Protein AF-A0A0A9DX73-F1 (afdb_monomer_lite)

Foldseek 3Di:
DVVVVVVVVVLVVVLVVLCVVCCVPPRDVVSVVVSCVVVVVVVVCVVVDQDALLVCVVVVNQVSSVVVVVVVCVVVVHDDPDDRDDRDD

Secondary structure (DSSP, 8-state):
-HHHHHHHHHHHHHHHHHHHHHHHHH-HHHHHHHHHHHHHHHHHHTTTSPPPHHHHHHTT-HHHHHHHHHHHHHHHT-PPPSS------

Organism: Arundo donax (NCBI:txid35708)

Sequence (89 aa):
MIMFYAFWTIGAIMEASLAWAVMPSFGWRWLLALSSLPSFSLLLFYPVTLESPRYLCMKGRTANSVHVLETMARVNRVALPSGRLVSGH

InterPro domains:
  IPR005828 Major facilitator, sugar transporter-like [PF00083] (3-73)
  IPR020846 Major facilitator superfamily domain [PS50850] (1-89)
  IPR036259 MFS transporter superfamily [G3DSA:1.20.1250.20] (1-85)
  IPR036259 MFS transporter superfamily [SSF103473] (2-79)

Structure (mmCIF, N/CA/C/O backbone):
data_AF-A0A0A9DX73-F1
#
_entry.id   AF-A0A0A9DX73-F1
#
loop_
_atom_site.group_PDB
_atom_site.id
_atom_site.type_symbol
_atom_site.label_atom_id
_atom_site.label_alt_id
_atom_site.label_comp_id
_atom_site.label_asym_id
_atom_site.label_entity_id
_atom_site.label_seq_id
_atom_site.pdbx_PDB_ins_code
_atom_site.Cartn_x
_atom_site.Cartn_y
_atom_site.Cartn_z
_atom_site.occupancy
_atom_site.B_iso_or_equiv
_atom_site.auth_seq_id
_atom_site.auth_comp_id
_atom_site.auth_asym_id
_atom_site.auth_atom_id
_atom_site.pdbx_PDB_model_num
ATOM 1 N N . MET A 1 1 ? 14.005 0.227 5.773 1.00 73.56 1 MET A N 1
ATOM 2 C CA . MET A 1 1 ? 13.650 -0.214 7.144 1.00 73.56 1 MET A CA 1
ATOM 3 C C . MET A 1 1 ? 12.853 0.837 7.911 1.00 73.56 1 MET A C 1
ATOM 5 O O . MET A 1 1 ? 11.810 0.483 8.432 1.00 73.56 1 MET A O 1
ATOM 9 N N . ILE A 1 2 ? 13.258 2.114 7.930 1.00 89.12 2 ILE A N 1
ATOM 10 C CA . ILE A 1 2 ? 12.530 3.188 8.647 1.00 89.12 2 ILE A CA 1
ATOM 11 C C . ILE A 1 2 ? 11.055 3.289 8.236 1.00 89.12 2 ILE A C 1
ATOM 13 O O . ILE A 1 2 ? 10.182 3.330 9.092 1.00 89.12 2 ILE A O 1
ATOM 17 N N . MET A 1 3 ? 10.768 3.254 6.932 1.00 87.62 3 MET A N 1
ATOM 18 C CA . MET A 1 3 ? 9.395 3.349 6.430 1.00 87.62 3 MET A CA 1
ATOM 19 C C . MET A 1 3 ? 8.504 2.200 6.930 1.00 87.62 3 MET A C 1
ATOM 21 O O . MET A 1 3 ? 7.360 2.425 7.302 1.00 87.62 3 MET A O 1
ATOM 25 N N . PHE A 1 4 ? 9.054 0.984 7.007 1.00 88.38 4 PHE A N 1
ATOM 26 C CA . PHE A 1 4 ? 8.346 -0.180 7.538 1.00 88.38 4 PHE A CA 1
ATOM 27 C C . PHE A 1 4 ? 7.995 0.007 9.019 1.00 88.38 4 PHE A C 1
ATOM 29 O O . PHE A 1 4 ? 6.845 -0.183 9.404 1.00 88.38 4 PHE A O 1
ATOM 36 N N . TYR A 1 5 ? 8.955 0.459 9.832 1.00 92.50 5 TYR A N 1
ATOM 37 C CA . TYR A 1 5 ? 8.702 0.7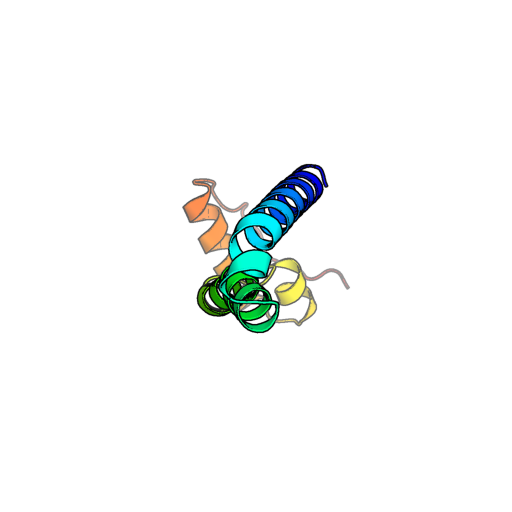67 11.241 1.00 92.50 5 TYR A CA 1
ATOM 38 C C . TYR A 1 5 ? 7.700 1.911 11.420 1.00 92.50 5 TYR A C 1
ATOM 40 O O . TYR A 1 5 ? 6.861 1.845 12.311 1.00 92.50 5 TYR A O 1
ATOM 48 N N . ALA A 1 6 ? 7.737 2.934 10.563 1.00 93.94 6 ALA A N 1
ATOM 49 C CA . ALA A 1 6 ? 6.763 4.020 10.603 1.00 93.94 6 ALA A CA 1
ATOM 50 C C . ALA A 1 6 ? 5.337 3.508 10.344 1.00 93.94 6 ALA A C 1
ATOM 52 O O . ALA A 1 6 ? 4.439 3.792 11.134 1.00 93.94 6 ALA A O 1
ATOM 53 N N . PHE A 1 7 ? 5.135 2.703 9.294 1.00 92.12 7 PHE A N 1
ATOM 54 C CA . PHE A 1 7 ? 3.830 2.097 9.007 1.00 92.12 7 PHE A CA 1
ATOM 55 C C . PHE A 1 7 ? 3.352 1.180 10.131 1.00 92.12 7 PHE A C 1
ATOM 57 O O . PHE A 1 7 ? 2.176 1.220 10.482 1.00 92.12 7 PHE A O 1
ATOM 64 N N . TRP A 1 8 ? 4.258 0.404 10.730 1.00 93.31 8 TRP A N 1
ATOM 65 C CA . TRP A 1 8 ? 3.943 -0.428 11.888 1.00 93.31 8 TRP A CA 1
ATOM 66 C C . TRP A 1 8 ? 3.433 0.403 13.070 1.00 93.31 8 TRP A C 1
ATOM 68 O O . TRP A 1 8 ? 2.365 0.125 13.610 1.00 93.31 8 TRP A O 1
ATOM 78 N N . THR A 1 9 ? 4.165 1.455 13.445 1.00 95.38 9 THR A N 1
ATOM 79 C CA . THR A 1 9 ? 3.793 2.327 14.567 1.00 95.38 9 THR A CA 1
ATOM 80 C C . THR A 1 9 ? 2.461 3.027 14.318 1.00 95.38 9 THR A C 1
ATOM 82 O O . THR A 1 9 ? 1.607 3.050 15.201 1.00 95.38 9 THR A O 1
ATOM 85 N N . ILE A 1 10 ? 2.250 3.558 13.110 1.00 95.31 10 ILE A N 1
ATOM 86 C CA . ILE A 1 10 ? 0.987 4.205 12.731 1.00 95.31 10 ILE A CA 1
ATOM 87 C C . ILE A 1 10 ? -0.169 3.202 12.801 1.00 95.31 10 ILE A C 1
ATOM 89 O O 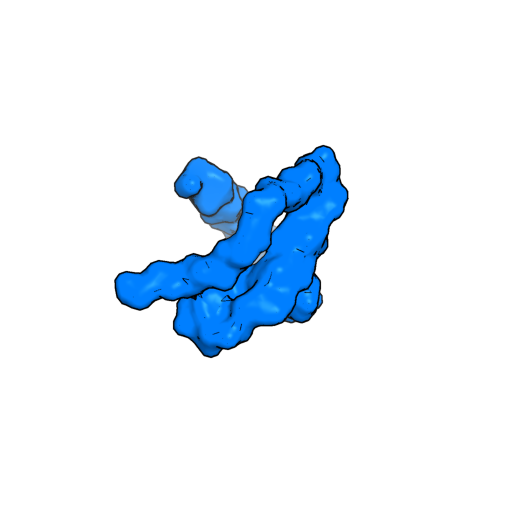. ILE A 1 10 ? -1.207 3.511 13.380 1.00 95.31 10 ILE A O 1
ATOM 93 N N . GLY A 1 11 ? 0.020 1.993 12.264 1.00 93.88 11 GLY A N 1
ATOM 94 C CA . GLY A 1 11 ? -0.985 0.933 12.306 1.00 93.88 11 GLY A CA 1
ATOM 95 C C . GLY A 1 11 ? -1.355 0.531 13.733 1.00 93.88 11 GLY A C 1
ATOM 96 O O . GLY A 1 11 ? -2.535 0.431 14.050 1.00 93.88 11 GLY A O 1
ATOM 97 N N . ALA A 1 12 ? -0.368 0.382 14.620 1.00 94.19 12 ALA A N 1
ATOM 98 C CA . ALA A 1 12 ? -0.606 0.047 16.023 1.00 94.19 12 ALA A CA 1
ATOM 99 C C . ALA A 1 12 ? -1.395 1.140 16.765 1.00 94.19 12 ALA A C 1
ATOM 101 O O . ALA A 1 12 ? -2.331 0.832 17.502 1.00 94.19 12 ALA A O 1
ATOM 102 N N . ILE A 1 13 ? -1.056 2.417 16.548 1.00 96.00 13 ILE A N 1
ATOM 103 C CA . ILE A 1 13 ? -1.790 3.547 17.140 1.00 96.00 13 ILE A CA 1
ATOM 104 C C . ILE A 1 13 ? -3.225 3.598 16.605 1.00 96.00 13 ILE A C 1
ATOM 106 O O . ILE A 1 13 ? -4.164 3.816 17.375 1.00 96.00 13 ILE A O 1
ATOM 110 N N . MET A 1 14 ? -3.404 3.371 15.302 1.00 93.94 14 MET A N 1
ATOM 111 C CA . MET A 1 14 ? -4.722 3.326 14.673 1.00 93.94 14 MET A CA 1
ATOM 112 C C . MET A 1 14 ? -5.580 2.201 15.264 1.00 93.94 14 MET A C 1
ATOM 114 O O . MET A 1 14 ? -6.712 2.460 15.663 1.00 93.94 14 MET A O 1
ATOM 118 N N . GLU A 1 15 ? -5.033 0.990 15.396 1.00 94.06 15 GLU A N 1
ATOM 119 C CA . GLU A 1 15 ? -5.752 -0.168 15.943 1.00 94.06 15 GLU A CA 1
ATOM 120 C C . GLU A 1 15 ? -6.125 0.029 17.416 1.00 94.06 15 GLU A C 1
ATOM 122 O O . GLU A 1 15 ? -7.254 -0.252 17.814 1.00 94.06 15 GLU A O 1
ATOM 127 N N . ALA A 1 16 ? -5.217 0.581 18.227 1.00 94.69 16 ALA A N 1
ATOM 128 C CA . ALA A 1 16 ? -5.500 0.891 19.628 1.00 94.69 16 ALA A CA 1
ATOM 129 C C . ALA A 1 16 ? -6.616 1.943 19.769 1.00 94.69 16 ALA A C 1
ATOM 131 O O . ALA A 1 16 ? -7.525 1.786 20.586 1.00 94.69 16 ALA A O 1
ATOM 132 N N . SER A 1 17 ? -6.585 2.985 18.933 1.00 93.19 17 SER A N 1
ATOM 133 C CA . SER A 1 17 ? -7.620 4.028 18.904 1.00 93.19 17 SER A CA 1
ATOM 134 C C . SER A 1 17 ? -8.978 3.458 18.483 1.00 93.19 17 SER A C 1
ATOM 136 O O . SER A 1 17 ? -10.009 3.769 19.082 1.00 93.19 17 SER A O 1
ATOM 138 N N . LEU A 1 18 ? -8.976 2.581 17.478 1.00 92.25 18 LEU A N 1
ATOM 139 C CA . LEU A 1 18 ? -10.166 1.902 16.980 1.00 92.25 18 LEU A CA 1
ATOM 140 C C . LEU A 1 18 ? -10.754 0.958 18.035 1.00 92.25 18 LEU A C 1
ATOM 142 O O . LEU A 1 18 ? -11.965 0.950 18.245 1.00 92.25 18 LEU A O 1
ATOM 146 N N . ALA A 1 19 ? -9.906 0.218 18.752 1.00 92.44 19 ALA A N 1
ATOM 147 C CA . ALA A 1 19 ? -10.326 -0.646 19.848 1.00 92.44 19 ALA A CA 1
ATOM 148 C C . ALA A 1 19 ? -11.031 0.155 20.946 1.00 92.44 19 ALA A C 1
ATOM 150 O O . ALA A 1 19 ? -12.127 -0.226 21.353 1.00 92.44 19 ALA A O 1
ATOM 151 N N . TRP A 1 20 ? -10.472 1.290 21.371 1.00 92.81 20 TRP A N 1
ATOM 152 C CA . TRP A 1 20 ? -11.115 2.157 22.364 1.00 92.81 20 TRP A CA 1
ATOM 153 C C . TRP A 1 20 ? -12.473 2.701 21.921 1.00 92.81 20 TRP A C 1
ATOM 155 O O . TRP A 1 20 ? -13.387 2.763 22.739 1.00 92.81 20 TRP A O 1
ATOM 165 N N . ALA A 1 21 ? -12.635 3.057 20.648 1.00 89.88 21 ALA A N 1
ATOM 166 C CA . ALA A 1 21 ? -13.903 3.576 20.141 1.00 89.88 21 ALA A CA 1
ATOM 167 C C . ALA A 1 21 ? -14.968 2.481 19.935 1.00 89.88 21 ALA A C 1
ATOM 169 O O . ALA A 1 21 ? -16.155 2.712 20.167 1.00 89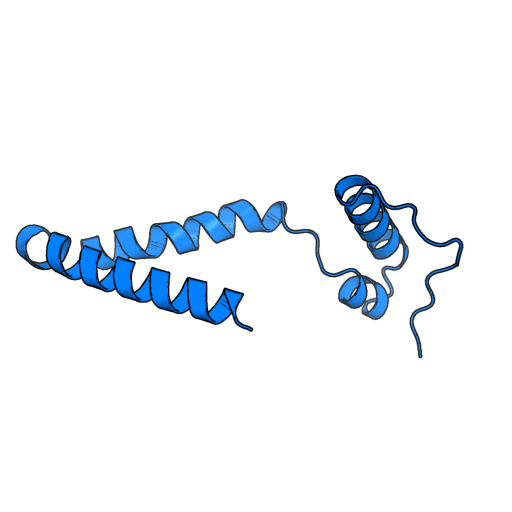.88 21 ALA A O 1
ATOM 170 N N . VAL A 1 22 ? -14.562 1.292 19.477 1.00 90.56 22 VAL A N 1
ATOM 171 C CA . VAL A 1 22 ? -15.483 0.263 18.964 1.00 90.56 22 VAL A CA 1
ATOM 172 C C . VAL A 1 22 ? -15.833 -0.793 20.011 1.00 90.56 22 VAL A C 1
ATOM 174 O O . VAL A 1 22 ? -16.985 -1.232 20.051 1.00 90.56 22 VAL A O 1
ATOM 177 N N . MET A 1 23 ? -14.897 -1.190 20.886 1.00 86.81 23 MET A N 1
ATOM 178 C CA . MET A 1 23 ? -15.175 -2.223 21.897 1.00 86.81 23 MET A CA 1
ATOM 179 C C . MET A 1 23 ? -16.364 -1.897 22.809 1.00 86.81 23 MET A C 1
ATOM 181 O O . MET A 1 23 ? -17.185 -2.794 23.004 1.00 86.81 23 MET A O 1
ATOM 185 N N . PRO A 1 24 ? -16.504 -0.665 23.343 1.00 85.94 24 PRO A N 1
ATOM 186 C CA . PRO A 1 24 ? -17.589 -0.348 24.271 1.00 85.94 24 PRO A CA 1
ATOM 187 C C . PRO A 1 24 ? -18.989 -0.446 23.652 1.00 85.94 24 PRO A C 1
ATOM 189 O O . PRO A 1 24 ? -19.935 -0.806 24.344 1.00 85.94 24 PRO A O 1
ATOM 192 N N . SER A 1 25 ? -19.122 -0.137 22.358 1.00 84.19 25 SER A N 1
ATOM 193 C CA . SER A 1 25 ? -20.429 0.052 21.707 1.00 84.19 25 SER A CA 1
ATOM 194 C C . SER A 1 25 ? -20.826 -1.099 20.781 1.00 84.19 25 SER A C 1
ATOM 196 O O . SER A 1 25 ? -22.000 -1.445 20.688 1.00 84.19 25 SER A O 1
ATOM 198 N N . PHE A 1 26 ? -19.859 -1.696 20.080 1.00 82.75 26 PHE A N 1
ATOM 199 C CA . PHE A 1 26 ? -20.100 -2.657 18.995 1.00 82.75 26 PHE A CA 1
ATOM 200 C C . PHE A 1 26 ? -19.380 -4.001 19.202 1.00 82.75 26 PHE A C 1
ATOM 202 O O . PHE A 1 26 ? -19.679 -4.982 18.517 1.00 82.75 26 PHE A O 1
ATOM 209 N N . GLY A 1 27 ? -18.452 -4.076 20.159 1.00 89.12 27 GLY A N 1
ATOM 210 C CA . GLY A 1 27 ? -17.716 -5.290 20.498 1.00 89.12 27 GLY A CA 1
ATOM 211 C C . GLY A 1 27 ? -16.643 -5.696 19.477 1.00 89.12 27 GLY A C 1
ATOM 212 O O . GLY A 1 27 ? -16.341 -5.001 18.507 1.00 89.12 27 GLY A O 1
ATOM 213 N N . TRP A 1 28 ? -16.053 -6.872 19.701 1.00 88.56 28 TRP A N 1
ATOM 214 C CA . TRP A 1 28 ? -14.847 -7.337 19.000 1.00 88.56 28 TRP A CA 1
ATOM 215 C C . TRP A 1 28 ? -15.044 -7.655 17.508 1.00 88.56 28 TRP A C 1
ATOM 217 O O . TRP A 1 28 ? -14.105 -7.551 16.722 1.00 88.56 28 TRP A O 1
ATOM 227 N N . ARG A 1 29 ? -16.260 -8.036 17.093 1.00 92.88 29 ARG A N 1
ATOM 228 C CA . ARG A 1 29 ? -16.549 -8.416 15.696 1.00 92.88 29 ARG A CA 1
ATOM 229 C C . ARG A 1 29 ? -16.404 -7.231 14.745 1.00 92.88 29 ARG A C 1
ATOM 231 O O . ARG A 1 29 ? -15.856 -7.378 13.658 1.00 92.88 29 ARG A O 1
ATOM 238 N N . TRP A 1 30 ? -16.886 -6.065 15.170 1.00 90.38 30 TRP A N 1
ATOM 239 C CA . TRP A 1 30 ? -16.790 -4.835 14.388 1.00 90.38 30 TRP A CA 1
ATOM 240 C C . TRP A 1 30 ? -15.371 -4.277 14.368 1.00 90.38 30 TRP A C 1
ATOM 242 O O . TRP A 1 30 ? -14.951 -3.764 13.336 1.00 90.38 30 TRP A O 1
ATOM 252 N N . LEU A 1 31 ? -14.613 -4.453 15.455 1.00 90.69 31 LEU A N 1
ATOM 253 C CA . LEU A 1 31 ? -13.191 -4.116 15.481 1.00 90.69 31 LEU A CA 1
ATOM 254 C C . LEU A 1 31 ? -12.425 -4.879 14.390 1.00 90.69 31 LEU A C 1
ATOM 256 O O . LEU A 1 31 ? -11.756 -4.254 13.576 1.00 90.69 31 LEU A O 1
ATOM 260 N N . LEU A 1 32 ? -12.608 -6.204 14.310 1.00 90.12 32 LEU A N 1
ATOM 261 C CA . LEU A 1 32 ? -11.989 -7.037 13.269 1.00 90.12 32 LEU A CA 1
ATOM 262 C C . LEU A 1 32 ? -12.429 -6.651 11.853 1.00 90.12 32 LEU A C 1
ATOM 264 O O . LEU A 1 32 ? -11.615 -6.620 10.933 1.00 90.12 32 LEU A O 1
ATOM 268 N N . ALA A 1 33 ? -13.720 -6.366 11.661 1.00 91.06 33 ALA A N 1
ATOM 269 C CA . ALA A 1 33 ? -14.222 -5.954 10.355 1.00 91.06 33 ALA A CA 1
ATOM 270 C C . ALA A 1 33 ? -13.552 -4.649 9.895 1.00 91.06 33 ALA A C 1
ATOM 272 O O . ALA A 1 33 ? -13.077 -4.564 8.763 1.00 91.06 33 ALA A O 1
ATOM 273 N N . LEU A 1 34 ? -13.449 -3.661 10.786 1.00 89.56 34 LEU A N 1
ATOM 274 C CA . LEU A 1 34 ? -12.848 -2.363 10.486 1.00 89.56 34 LEU A CA 1
ATOM 275 C C . LEU A 1 34 ? -11.325 -2.452 10.306 1.00 89.56 34 LEU A C 1
ATOM 277 O O . LEU A 1 34 ? -10.797 -1.842 9.377 1.00 89.56 34 LEU A O 1
ATOM 281 N N . SER A 1 35 ? -10.621 -3.254 11.108 1.00 90.62 35 SER A N 1
ATOM 282 C CA . SER A 1 35 ? -9.170 -3.442 10.962 1.00 90.62 35 SER A CA 1
ATOM 283 C C . SER A 1 35 ? -8.785 -4.243 9.713 1.00 90.62 35 SER A C 1
ATOM 285 O O . SER A 1 35 ? -7.689 -4.084 9.170 1.00 90.62 35 SER A O 1
ATOM 287 N N . SER A 1 36 ? -9.712 -5.036 9.165 1.00 91.19 36 SER A N 1
ATOM 288 C CA . SER A 1 36 ? -9.514 -5.727 7.887 1.00 91.19 36 SER A CA 1
ATOM 289 C C . SER A 1 36 ? -9.585 -4.809 6.655 1.00 91.19 36 SER A C 1
ATOM 291 O O . SER A 1 36 ? -9.043 -5.165 5.609 1.00 91.19 36 SER A O 1
ATOM 293 N N . LEU A 1 37 ? -10.176 -3.610 6.757 1.00 90.12 37 LEU A N 1
ATOM 294 C CA . LEU A 1 37 ? -10.330 -2.663 5.637 1.00 90.12 37 LEU A CA 1
ATOM 295 C C . LEU A 1 37 ? -9.009 -2.251 4.960 1.00 90.12 37 LEU A C 1
ATOM 297 O O . LEU A 1 37 ? -8.930 -2.332 3.727 1.00 90.12 37 LEU A O 1
ATOM 301 N N . PRO A 1 38 ? -7.956 -1.829 5.692 1.00 87.69 38 PRO A N 1
ATOM 302 C CA . PRO A 1 38 ? -6.665 -1.538 5.072 1.00 87.69 38 PRO A CA 1
ATOM 303 C C . PRO A 1 38 ? -6.054 -2.779 4.405 1.00 87.69 38 PRO A C 1
ATOM 305 O O . PRO A 1 38 ? -5.490 -2.667 3.319 1.00 87.69 38 PRO A O 1
ATOM 308 N N . SER A 1 39 ? -6.241 -3.973 4.977 1.00 88.56 39 SER A N 1
ATOM 309 C CA . SER A 1 39 ? -5.771 -5.229 4.371 1.00 88.56 39 SER A CA 1
ATOM 310 C C . SER A 1 39 ? -6.520 -5.563 3.078 1.00 88.56 39 SER A C 1
ATOM 312 O O . SER A 1 39 ? -5.913 -5.976 2.093 1.00 88.56 39 SER A O 1
ATOM 314 N N . PHE A 1 40 ? -7.832 -5.333 3.043 1.00 89.50 40 PHE A N 1
ATOM 315 C CA . PHE A 1 40 ? -8.638 -5.525 1.840 1.00 89.50 40 PHE A CA 1
ATOM 316 C C . PHE A 1 40 ? -8.268 -4.522 0.743 1.00 89.50 40 PHE A C 1
ATOM 318 O O . PHE A 1 40 ? -8.157 -4.887 -0.426 1.00 89.50 40 PHE A O 1
ATOM 325 N N . SER A 1 41 ? -7.986 -3.275 1.124 1.00 86.75 41 SER A N 1
ATOM 326 C CA . SER A 1 41 ? -7.481 -2.255 0.199 1.00 86.75 41 SER A CA 1
ATOM 327 C C . SER A 1 41 ? -6.190 -2.710 -0.487 1.00 86.75 41 SER A C 1
ATOM 329 O O . SER A 1 41 ? -6.053 -2.538 -1.694 1.00 86.75 41 SER A O 1
ATOM 331 N N . LEU A 1 42 ? -5.273 -3.370 0.232 1.00 86.56 42 LEU A N 1
ATOM 332 C CA . LEU A 1 42 ? -4.049 -3.921 -0.367 1.00 86.56 42 LEU A CA 1
ATOM 333 C C . LEU A 1 42 ? -4.335 -4.965 -1.455 1.00 86.56 42 LEU A C 1
ATOM 335 O O . LEU A 1 42 ? -3.641 -4.982 -2.470 1.00 86.56 42 LEU A O 1
ATOM 339 N N . LEU A 1 43 ? -5.367 -5.799 -1.287 1.00 86.44 43 LEU A N 1
ATOM 340 C CA . LEU A 1 43 ? -5.763 -6.774 -2.310 1.00 86.44 43 LEU A CA 1
ATOM 341 C C . LEU A 1 43 ? -6.245 -6.088 -3.592 1.00 86.44 43 LEU A C 1
ATOM 343 O O . LEU A 1 43 ? -5.929 -6.549 -4.686 1.00 86.44 43 LEU A O 1
ATOM 347 N N . LEU A 1 44 ? -6.949 -4.959 -3.471 1.00 84.88 44 LEU A N 1
ATOM 348 C CA . LEU A 1 44 ? -7.385 -4.166 -4.625 1.00 84.88 44 LEU A CA 1
ATOM 349 C C . LEU A 1 44 ? -6.207 -3.544 -5.388 1.00 84.88 44 LEU A C 1
ATOM 351 O O . LEU A 1 44 ? -6.280 -3.392 -6.606 1.00 84.88 44 LEU A O 1
ATOM 355 N N . PHE A 1 45 ? -5.112 -3.216 -4.698 1.00 82.31 45 PHE A N 1
ATOM 356 C CA . PHE A 1 45 ? -3.903 -2.665 -5.322 1.00 82.31 45 PHE A CA 1
ATOM 357 C C . PHE A 1 45 ? -2.938 -3.728 -5.862 1.00 82.31 45 PHE A C 1
ATOM 359 O O . PHE A 1 45 ? -2.042 -3.390 -6.636 1.00 82.31 45 PHE A O 1
ATOM 366 N N . TYR A 1 46 ? -3.140 -5.004 -5.529 1.00 80.25 46 TYR A N 1
ATOM 367 C CA . TYR A 1 46 ? -2.319 -6.114 -6.015 1.00 80.25 46 TYR A CA 1
ATOM 368 C C . TYR A 1 46 ? -2.137 -6.162 -7.550 1.00 80.25 46 TYR A C 1
ATOM 370 O O . TYR A 1 46 ? -0.999 -6.307 -8.000 1.00 80.25 46 TYR A O 1
ATOM 378 N N . PRO A 1 47 ? -3.179 -5.986 -8.392 1.00 74.88 47 PRO A N 1
ATOM 379 C CA . PRO A 1 47 ? -2.997 -5.961 -9.847 1.00 74.88 47 PRO A CA 1
ATOM 380 C C . PRO A 1 47 ? -2.222 -4.737 -10.367 1.00 74.88 47 PRO A C 1
ATOM 382 O O . PRO A 1 47 ? -1.721 -4.771 -11.487 1.00 74.88 47 PRO A O 1
ATOM 385 N N . VAL A 1 48 ? -2.117 -3.657 -9.584 1.00 75.75 48 VAL A N 1
ATOM 386 C CA . VAL A 1 48 ? -1.394 -2.430 -9.971 1.00 75.75 48 VAL A CA 1
ATOM 387 C C . VAL A 1 48 ? 0.101 -2.551 -9.668 1.00 75.75 48 VAL A C 1
ATOM 389 O O . VAL A 1 48 ? 0.932 -1.947 -10.349 1.00 75.75 48 VAL A O 1
ATOM 392 N N . THR A 1 49 ? 0.470 -3.338 -8.657 1.00 73.62 49 THR A N 1
ATOM 393 C CA . THR A 1 49 ? 1.872 -3.563 -8.302 1.00 73.62 49 THR A CA 1
ATOM 394 C C . THR A 1 49 ? 2.587 -4.397 -9.362 1.00 73.62 49 THR A C 1
ATOM 396 O O . THR A 1 49 ? 2.397 -5.606 -9.463 1.00 73.62 49 THR A O 1
ATOM 399 N N . LEU A 1 50 ? 3.455 -3.737 -10.136 1.00 71.06 50 LEU A N 1
ATOM 400 C CA . LEU A 1 50 ? 4.394 -4.410 -11.030 1.00 71.06 50 LEU A CA 1
ATOM 401 C C . LEU A 1 50 ? 5.335 -5.297 -10.215 1.00 71.06 50 LEU A C 1
ATOM 403 O O . LEU A 1 50 ? 5.889 -4.886 -9.194 1.00 71.06 50 LEU A O 1
ATOM 407 N N . GLU A 1 51 ? 5.540 -6.515 -10.695 1.00 76.44 51 GLU A N 1
ATOM 408 C CA . GLU A 1 51 ? 6.435 -7.459 -10.047 1.00 76.44 51 GLU A CA 1
ATOM 409 C C . GLU A 1 51 ? 7.901 -7.013 -10.158 1.00 76.44 51 GLU A C 1
ATOM 411 O O . GLU A 1 51 ? 8.284 -6.281 -11.075 1.00 76.44 51 GLU A O 1
ATOM 416 N N . SER A 1 52 ? 8.749 -7.435 -9.214 1.00 77.06 52 SER A N 1
ATOM 417 C CA . SER A 1 52 ? 10.131 -6.946 -9.188 1.00 77.06 52 SER A CA 1
ATOM 418 C C . SER A 1 52 ? 10.903 -7.365 -10.461 1.00 77.06 52 SER A C 1
ATOM 420 O O . SER A 1 52 ? 10.910 -8.552 -10.813 1.00 77.06 52 SER A O 1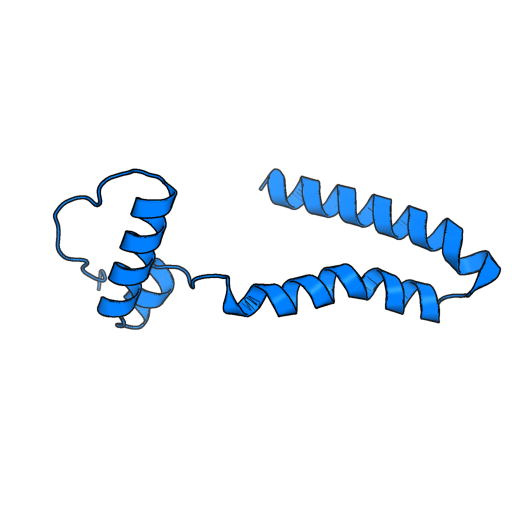
ATOM 422 N N . PRO A 1 53 ? 11.623 -6.441 -11.134 1.00 75.88 53 PRO A N 1
ATOM 423 C CA . PRO A 1 53 ? 12.387 -6.753 -12.348 1.00 75.88 53 PRO A CA 1
ATOM 424 C C . PRO A 1 53 ? 13.419 -7.864 -12.133 1.00 75.88 53 PRO A C 1
ATOM 426 O O . PRO A 1 53 ? 13.668 -8.679 -13.019 1.00 75.88 53 PRO A O 1
ATOM 429 N N . ARG A 1 54 ? 13.993 -7.920 -10.923 1.00 78.44 54 ARG A N 1
ATOM 430 C CA . ARG A 1 54 ? 14.960 -8.941 -10.513 1.00 78.44 54 ARG A CA 1
ATOM 431 C C . ARG A 1 54 ? 14.333 -10.333 -10.483 1.00 78.44 54 ARG A C 1
ATOM 433 O O . ARG A 1 54 ? 14.929 -11.266 -11.009 1.00 78.44 54 ARG A O 1
ATOM 440 N N . TYR A 1 55 ? 13.134 -10.471 -9.914 1.00 82.12 55 TYR A N 1
ATOM 441 C CA . TYR A 1 55 ? 12.410 -11.742 -9.909 1.00 82.12 55 TYR A CA 1
ATOM 442 C C . TYR A 1 55 ? 12.069 -12.201 -11.333 1.00 82.12 55 TYR A C 1
ATOM 444 O O . TYR A 1 55 ? 12.293 -13.361 -11.678 1.00 82.12 55 TYR A O 1
ATOM 452 N N . LEU A 1 56 ? 11.607 -11.281 -12.188 1.00 79.38 56 LEU A N 1
ATOM 453 C CA . LEU A 1 56 ? 11.288 -11.576 -13.589 1.00 79.38 56 LEU A CA 1
ATOM 454 C C . LEU A 1 56 ? 12.520 -12.020 -14.395 1.00 79.38 56 LEU A C 1
ATOM 456 O O . LEU A 1 56 ? 12.422 -12.981 -15.160 1.00 79.38 56 LEU A O 1
ATOM 460 N N . CYS A 1 57 ? 13.680 -11.388 -14.182 1.00 78.12 57 CYS A N 1
ATOM 461 C CA . CYS A 1 57 ? 14.948 -11.824 -14.777 1.00 78.12 57 CYS A CA 1
ATOM 462 C C . CYS A 1 57 ? 15.346 -13.235 -14.324 1.00 78.12 57 CYS A C 1
ATOM 464 O O . CYS A 1 57 ? 15.641 -14.071 -15.174 1.00 78.12 57 CYS A O 1
ATOM 466 N N . MET A 1 58 ? 15.283 -13.527 -13.018 1.00 79.25 58 MET A N 1
ATOM 467 C CA . MET A 1 58 ? 15.623 -14.853 -12.473 1.00 79.25 58 MET A CA 1
ATOM 468 C C . MET A 1 58 ? 14.711 -15.965 -13.006 1.00 79.25 58 MET A C 1
ATOM 470 O O . MET A 1 58 ? 15.146 -17.098 -13.177 1.00 79.25 58 MET A O 1
ATOM 474 N N . LYS A 1 59 ? 13.447 -15.651 -13.310 1.00 79.56 59 LYS A N 1
ATOM 475 C CA . LYS A 1 59 ? 12.496 -16.594 -13.920 1.00 79.56 59 LYS A CA 1
ATOM 476 C C . LYS A 1 59 ? 12.693 -16.799 -15.430 1.00 79.56 59 LYS A C 1
ATOM 478 O O . LYS A 1 59 ? 11.870 -17.467 -16.053 1.00 79.56 59 LYS A O 1
ATOM 483 N N . GLY A 1 60 ? 13.713 -16.186 -16.036 1.00 75.81 60 GLY A N 1
ATOM 484 C CA . GLY A 1 60 ? 13.963 -16.231 -17.480 1.00 75.81 60 GLY A CA 1
ATOM 485 C C . GLY A 1 60 ? 13.000 -15.379 -18.316 1.00 75.81 60 GLY A C 1
ATOM 486 O O . GLY A 1 60 ? 13.042 -15.422 -19.543 1.00 75.81 60 GLY A O 1
ATOM 487 N N . ARG A 1 61 ? 12.135 -14.572 -17.685 1.00 78.06 61 ARG A N 1
ATOM 488 C CA . ARG A 1 61 ? 11.154 -13.704 -18.360 1.00 78.06 61 ARG A CA 1
ATOM 489 C C . ARG A 1 61 ? 11.743 -12.316 -18.620 1.00 78.06 61 ARG A C 1
ATOM 491 O O . ARG A 1 61 ? 11.230 -11.307 -18.135 1.00 78.06 61 ARG A O 1
ATOM 498 N N . THR A 1 62 ? 12.821 -12.268 -19.398 1.00 77.12 62 THR A N 1
ATOM 499 C CA . THR A 1 62 ? 13.592 -11.041 -19.670 1.00 77.12 62 THR A CA 1
ATOM 500 C C . THR A 1 62 ? 12.798 -9.971 -20.425 1.00 77.12 62 THR A C 1
ATOM 502 O O . THR A 1 62 ? 12.953 -8.791 -20.142 1.00 77.12 62 THR A O 1
ATOM 505 N N . ALA A 1 63 ? 11.885 -10.346 -21.326 1.00 77.81 63 ALA A N 1
ATOM 506 C CA . ALA A 1 63 ? 11.024 -9.375 -22.013 1.00 77.81 63 ALA A CA 1
ATOM 507 C C . ALA A 1 63 ? 10.105 -8.609 -21.037 1.00 77.81 63 ALA A C 1
ATOM 509 O O . ALA A 1 63 ? 9.962 -7.391 -21.132 1.00 77.81 63 ALA A O 1
ATOM 510 N N . ASN A 1 64 ? 9.544 -9.306 -20.041 1.00 77.75 64 ASN A N 1
ATOM 511 C CA . ASN A 1 64 ? 8.693 -8.683 -19.025 1.00 77.75 64 ASN A CA 1
ATOM 512 C C . ASN A 1 64 ? 9.503 -7.804 -18.065 1.00 77.75 64 ASN A C 1
ATOM 514 O O . ASN A 1 64 ? 9.010 -6.766 -17.633 1.00 77.75 64 ASN A O 1
ATOM 518 N N . SER A 1 65 ? 10.744 -8.185 -17.737 1.00 80.31 65 SER A N 1
ATOM 519 C CA . SER A 1 65 ? 11.596 -7.354 -16.881 1.00 80.31 65 SER A CA 1
ATOM 520 C C . SER A 1 65 ? 12.000 -6.045 -17.564 1.00 80.31 65 SER A C 1
ATOM 522 O O . SER A 1 65 ? 11.982 -5.012 -16.896 1.00 80.31 65 SER A O 1
ATOM 524 N N . VAL A 1 66 ? 12.271 -6.056 -18.879 1.00 82.06 66 VAL A N 1
ATOM 525 C CA . VAL A 1 66 ? 12.499 -4.831 -19.673 1.00 82.06 66 VAL A CA 1
ATOM 526 C C . VAL A 1 66 ? 11.269 -3.925 -19.633 1.00 82.06 66 VAL A C 1
ATOM 528 O O . VAL A 1 66 ? 11.402 -2.751 -19.307 1.00 82.06 66 VAL A O 1
ATOM 531 N N . HIS A 1 67 ? 10.069 -4.462 -19.873 1.00 83.06 67 HIS A N 1
ATOM 532 C CA . HIS A 1 67 ? 8.835 -3.667 -19.852 1.00 83.06 67 HIS A CA 1
ATOM 533 C C . HIS A 1 67 ? 8.582 -3.000 -18.485 1.00 83.06 67 HIS A C 1
ATOM 535 O O . HIS A 1 67 ? 8.191 -1.831 -18.403 1.00 83.06 67 HIS A O 1
ATOM 541 N N . VAL A 1 68 ? 8.837 -3.719 -17.384 1.00 84.12 68 VAL A N 1
ATOM 542 C CA . VAL A 1 68 ? 8.744 -3.148 -16.029 1.00 84.12 68 VAL A CA 1
ATOM 543 C C . VAL A 1 68 ? 9.795 -2.052 -15.824 1.00 84.12 68 VAL A C 1
ATOM 545 O O . VAL A 1 68 ? 9.467 -0.987 -15.304 1.00 84.12 68 VAL A O 1
ATOM 548 N N . LEU A 1 69 ? 11.035 -2.275 -16.265 1.00 82.75 69 LEU A N 1
ATOM 549 C CA . LEU A 1 69 ? 12.123 -1.295 -16.197 1.00 82.75 69 LEU A CA 1
ATOM 550 C C . LEU A 1 69 ? 11.820 -0.023 -17.002 1.00 82.75 69 LEU A C 1
ATOM 552 O O . LEU A 1 69 ? 12.058 1.073 -16.503 1.00 82.75 69 LEU A O 1
ATOM 556 N N . GLU A 1 70 ? 11.241 -0.144 -18.197 1.00 83.50 70 GLU A N 1
ATOM 557 C CA . GLU A 1 70 ? 10.801 0.992 -19.024 1.00 83.50 70 GLU A CA 1
ATOM 558 C C . GLU A 1 70 ? 9.684 1.782 -18.357 1.00 83.50 70 GLU A C 1
ATOM 560 O O . GLU A 1 70 ? 9.713 3.015 -18.330 1.00 83.50 70 GLU A O 1
ATOM 565 N N . THR A 1 71 ? 8.723 1.077 -17.762 1.00 83.69 71 THR A N 1
ATOM 566 C CA . THR A 1 71 ? 7.634 1.713 -17.018 1.00 83.69 71 THR A CA 1
ATOM 567 C C . THR A 1 71 ? 8.184 2.493 -15.822 1.00 83.69 71 THR A C 1
ATOM 569 O O . THR A 1 71 ? 7.838 3.659 -15.634 1.00 83.69 71 THR A O 1
ATOM 572 N N . MET A 1 72 ? 9.106 1.899 -15.057 1.00 83.31 72 MET A N 1
ATOM 573 C CA . MET A 1 72 ? 9.777 2.565 -13.934 1.00 83.31 72 MET A CA 1
ATOM 574 C C . MET A 1 72 ? 10.616 3.765 -14.389 1.00 83.31 72 MET A C 1
ATOM 576 O O . MET A 1 72 ? 10.579 4.814 -13.752 1.00 83.31 72 MET A O 1
ATOM 580 N N . ALA A 1 73 ? 11.347 3.643 -15.496 1.00 84.88 73 ALA A N 1
ATOM 581 C CA . ALA A 1 73 ? 12.165 4.710 -16.066 1.00 84.88 73 ALA A CA 1
ATOM 582 C C . ALA A 1 73 ? 11.314 5.912 -16.507 1.00 84.88 73 ALA A C 1
ATOM 584 O O . ALA A 1 73 ? 11.639 7.056 -16.184 1.00 84.88 73 ALA A O 1
ATOM 585 N N . ARG A 1 74 ? 10.161 5.654 -17.142 1.00 84.44 74 ARG A N 1
ATOM 586 C CA . ARG A 1 74 ? 9.183 6.686 -17.517 1.00 84.44 74 ARG A CA 1
ATOM 587 C C . ARG A 1 74 ? 8.617 7.406 -16.293 1.00 84.44 74 ARG A C 1
ATOM 589 O O . ARG A 1 74 ? 8.556 8.633 -16.295 1.00 84.44 74 ARG A O 1
ATOM 596 N N . VAL A 1 75 ? 8.235 6.664 -15.251 1.00 85.38 75 VAL A N 1
ATOM 597 C CA . VAL A 1 75 ? 7.716 7.240 -13.994 1.00 85.38 75 VAL A CA 1
ATOM 598 C C . VAL A 1 75 ? 8.783 8.082 -13.292 1.00 85.38 75 VAL A C 1
ATOM 600 O O . VAL A 1 75 ? 8.500 9.196 -12.860 1.00 85.38 75 VAL A O 1
ATOM 603 N N . ASN A 1 76 ? 10.022 7.593 -13.242 1.00 86.38 76 ASN A N 1
ATOM 604 C CA . ASN A 1 76 ? 11.143 8.290 -12.610 1.00 86.38 76 ASN A CA 1
ATOM 605 C C . ASN A 1 76 ? 11.746 9.405 -13.482 1.00 86.38 76 ASN A C 1
ATOM 607 O O . ASN A 1 76 ? 12.623 10.123 -13.010 1.00 86.38 76 ASN A O 1
ATOM 611 N N . ARG A 1 77 ? 11.285 9.573 -14.731 1.00 86.38 77 ARG A N 1
ATOM 612 C CA . ARG A 1 77 ? 11.825 10.520 -15.727 1.00 86.38 77 ARG A CA 1
ATOM 613 C C . ARG A 1 77 ? 13.329 10.357 -15.981 1.00 86.38 77 ARG A C 1
ATOM 615 O O . ARG A 1 77 ? 14.029 11.334 -16.237 1.00 86.38 77 ARG A O 1
ATOM 622 N N . VAL A 1 78 ? 13.823 9.124 -15.926 1.00 85.69 78 VAL A N 1
ATOM 623 C CA . VAL A 1 78 ? 15.229 8.786 -16.196 1.00 85.69 78 VAL A CA 1
ATOM 624 C C . VAL A 1 78 ? 15.295 7.909 -17.443 1.00 85.69 78 VAL A C 1
ATOM 626 O O . VAL A 1 78 ? 14.422 7.073 -17.656 1.00 85.69 78 VAL A O 1
ATOM 629 N N . ALA A 1 79 ? 16.318 8.092 -18.279 1.00 81.31 79 ALA A N 1
ATOM 630 C CA . ALA A 1 79 ? 16.559 7.212 -19.418 1.00 81.31 79 ALA A CA 1
ATOM 631 C C . ALA A 1 79 ? 17.141 5.869 -18.950 1.00 81.31 79 ALA A C 1
ATOM 633 O O . ALA A 1 79 ? 18.016 5.828 -18.084 1.00 81.31 79 ALA A O 1
ATOM 634 N N . LEU A 1 80 ? 16.675 4.767 -19.536 1.00 79.75 80 LEU A N 1
ATOM 635 C CA . LEU A 1 80 ? 17.292 3.464 -19.304 1.00 79.75 80 LEU A CA 1
ATOM 636 C C . LEU A 1 80 ? 18.713 3.446 -19.880 1.00 79.75 80 LEU A C 1
ATOM 638 O O . LEU A 1 80 ? 18.902 3.891 -21.014 1.00 79.75 80 LEU A O 1
ATOM 642 N N . PRO A 1 81 ? 19.708 2.925 -19.141 1.00 77.06 81 PRO A N 1
ATOM 643 C CA . PRO A 1 81 ? 21.040 2.732 -19.688 1.00 77.06 81 PRO A CA 1
ATOM 644 C C . PRO A 1 81 ? 20.997 1.763 -20.873 1.00 77.06 81 PRO A C 1
ATOM 646 O O . PRO A 1 81 ? 20.334 0.725 -20.827 1.00 77.06 81 PRO A O 1
ATOM 649 N N . SER A 1 82 ? 21.731 2.102 -21.930 1.00 69.94 82 SER A N 1
ATOM 650 C CA . SER A 1 82 ? 21.855 1.279 -23.131 1.00 69.94 82 SER A CA 1
ATOM 651 C C . SER A 1 82 ? 22.551 -0.044 -22.796 1.00 69.94 82 SER A C 1
ATOM 653 O O . SER A 1 82 ? 23.716 -0.051 -22.400 1.00 69.94 82 SER A O 1
ATOM 655 N N . GLY A 1 83 ? 21.855 -1.171 -22.952 1.00 73.44 83 GLY A N 1
ATOM 656 C CA . GLY A 1 83 ? 22.418 -2.494 -22.682 1.00 73.44 83 GLY A CA 1
ATOM 657 C C . GLY A 1 83 ? 21.410 -3.632 -22.837 1.00 73.44 83 GLY A C 1
ATOM 658 O O . GLY A 1 83 ? 20.202 -3.414 -22.905 1.00 73.44 83 GLY A O 1
ATOM 659 N N . ARG A 1 84 ? 21.912 -4.872 -22.895 1.00 72.06 84 ARG A N 1
ATOM 660 C CA . ARG A 1 84 ? 21.083 -6.086 -22.886 1.00 72.06 84 ARG A CA 1
ATOM 661 C C . ARG A 1 84 ? 20.982 -6.598 -21.452 1.00 72.06 84 ARG A C 1
ATOM 663 O O . ARG A 1 84 ? 22.010 -6.816 -20.819 1.00 72.06 84 ARG A O 1
ATOM 670 N N . LEU A 1 85 ? 19.766 -6.808 -20.943 1.00 69.25 85 LEU A N 1
ATOM 671 C CA . LEU A 1 85 ? 19.576 -7.454 -19.642 1.00 69.25 85 LEU A CA 1
ATOM 672 C C . LEU A 1 85 ? 20.065 -8.903 -19.727 1.00 69.25 85 LEU A C 1
ATOM 674 O O . LEU A 1 85 ? 19.500 -9.712 -20.464 1.00 69.25 85 LEU A O 1
ATOM 678 N N . VAL A 1 86 ? 21.119 -9.218 -18.978 1.00 69.62 86 VAL A N 1
ATOM 679 C CA . VAL A 1 86 ? 21.656 -10.573 -18.835 1.00 69.62 86 VAL A CA 1
ATOM 680 C C . VAL A 1 86 ? 21.332 -11.042 -17.421 1.00 69.62 86 VAL A C 1
ATOM 682 O O . VAL A 1 86 ? 21.661 -10.360 -16.452 1.00 69.62 86 VAL A O 1
ATOM 685 N N . SER A 1 87 ? 20.653 -12.182 -17.290 1.00 62.06 87 SER A N 1
ATOM 686 C CA . SER A 1 87 ? 20.550 -12.852 -15.992 1.00 62.06 87 SER A CA 1
ATOM 687 C C . SER A 1 87 ? 21.911 -13.477 -15.708 1.00 62.06 87 SER A C 1
ATOM 689 O O . SER A 1 87 ? 22.362 -14.304 -16.496 1.00 62.06 87 SER A O 1
ATOM 691 N N . GLY A 1 88 ? 22.582 -13.047 -14.636 1.00 59.03 88 GLY A N 1
ATOM 692 C CA . GLY A 1 88 ? 23.806 -13.702 -14.177 1.00 59.03 88 GLY A CA 1
ATOM 693 C C . GLY A 1 88 ? 23.509 -15.171 -13.887 1.00 59.03 88 GLY A C 1
ATOM 694 O O . GLY A 1 88 ? 22.520 -15.462 -13.209 1.00 59.03 88 GLY A O 1
ATOM 695 N N . HIS A 1 89 ? 24.308 -16.054 -14.481 1.00 47.31 89 HIS A N 1
ATOM 696 C CA . HIS A 1 89 ? 24.315 -17.479 -14.174 1.00 47.31 89 HIS A CA 1
ATOM 697 C C . HIS A 1 89 ? 24.979 -17.728 -12.822 1.00 47.31 89 HIS A C 1
ATOM 699 O O . HIS A 1 89 ? 25.968 -17.018 -12.525 1.00 47.31 89 HIS A O 1
#

pLDDT: mean 83.72, std 8.71, range [47.31, 96.0]

Radius of gyration: 20.35 Å; chains: 1; bounding box: 45×28×47 Å

=== Feature glossary ===
Feature key, reading from the visual/contextual features back to the raw sequence:

Rendered structure images. Six rendered views show the 3D structure from the faces of a cube — i.e. along ±x, ±y, ±z. Rendering representation is drawn randomly per protein from cartoon (secondary-structure ribbons), sticks (backbone bonds), or molecular surface; coloring is either N→C rainbow (blue at the N-terminus through red at the C-terminus) or one color per chain.

Contact-map, Ramachandran, and PAE plots. The contact map is a binary N×N matrix image: pixel (i, j) is dark where Cα_i and Cα_j are within 8 Å and |i−j|>4. Because the |i−j|>4 filter removes local helical contacts, off-diagonal stripes parallel to the main diagonal indicate parallel β-sheets; stripes perpendicular to it indicate antiparallel β-sheets. The Ramachandran plot scatters every residue's (φ, ψ) pair against the sterically allowed regions. The PAE heatmap renders the predicted-aligned-error matrix.

InterPro / GO / CATH / organism. Database cross-references. InterPro integrates a dozen domain/family signature databases into unified entries with residue-range hits. GO terms attach function/process/location labels with evidence codes. CATH codes position the fold in a four-level structural taxonomy. Organism is the NCBI-taxonomy species name.

Nearest PDB structures. The Foldseek neighbor list gives the closest experimentally determined structures in the PDB, ranked by structural alignment. TM-score near 1 means near-identical fold; near 0.3 means only rough 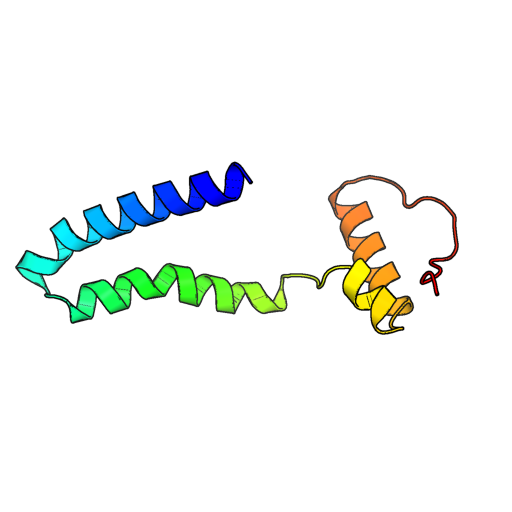topology match. This is how one finds what a novel AlphaFold prediction most resembles in the solved-structure universe.

Predicted aligned error. PAE(i, j) answers: if I align the predicted and true structures on residue i, how far off (in Å) do I expect residue j to be? A block-diagonal PAE matrix with low values on the blocks and high values off-diagonal is the signature of a multi-domain protein with confidently predicted domains but uncertain inter-domain orientation.

Solvent-accessible surfac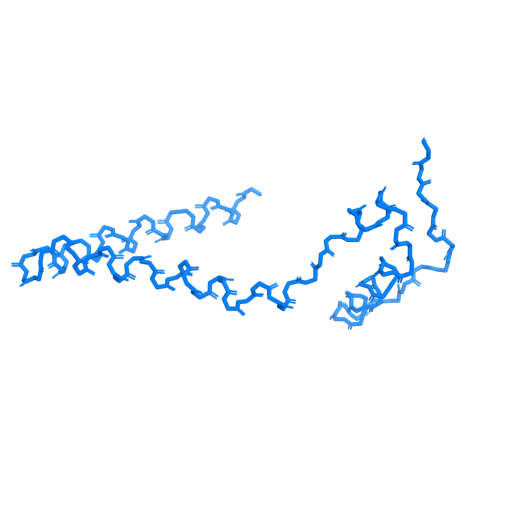e area. Accessible surface area quantifies burial. A residue with SASA near zero is packed into the hydrophobic core; one with SASA >100 Å² sits on the surface. Computed here via the Shrake–Rupley numerical algorithm with a 1.4 Å probe.

B-factor. B-factor (Debye–Waller factor) reflects atomic displacement in the crystal lattice. It is an experimental observable (units Å²), not a prediction; low values mean the atom is pinned down, high values mean it moves or is heterogeneous across the crystal.

pLDDT. For AlphaFold models, the B-factor field carries pLDDT — the model's own estimate of local accuracy on a 0–100 scale. Regions with pLDDT<50 should be treated as essentially unmodeled; they often correspond to intrinsically disordered segments.

Backbone torsions (φ/ψ). φ (phi) and ψ (psi) are the two rotatable backbone dihedrals per residue: φ is the C(i-1)–N–Cα–C torsion, ψ is the N–Cα–C–N(i+1) torsion, both in degrees on (−180°, 180°]. α-helical residues cluster near (−60°, −45°); β-strand residues near (−120°, +130°). A Ramachandran plot is simply a scatter of (φ, ψ) for every residue.

Radius of gyration, Cα contacts, bounding box. Radius of gyration (Rg) is the root-mean-square distance of Cα atoms from their centroid — a single number for overall size and compactness. A globular domain of N residues has Rg ≈ 2.2·N^0.38 Å; an extended or disordered chain has a much larger Rg. The Cα contact count is the number of residue pairs whose Cα atoms are within 8 Å and are more than four positions apart in sequence — a standard proxy for tertiary packing density. The bounding box is the smallest axis-aligned box enclosing all Cα atoms.

Secondary structure (3-state, P-SEA). Three-state secondary structure (P-SEA) collapses the eight DSSP classes into helix (a), strand (b), and coil (c). P-SEA assigns these from Cα geometry alone — distances and angles — without requiring backbone oxygens, so it works on any Cα trace.

Secondary structure (8-state, DSSP). DSSP 8-state secondary structure assigns each residue one of H (α-helix), G (3₁₀-helix), I (π-helix), E (extended β-strand), B (isolated β-bridge), T (hydrogen-bonded turn), S (bend), or '-' (coil). The assignment is computed from backbone hydrogen-bond geometry via the Kabsch–Sander algorithm.

Foldseek 3Di. A 3Di character summarizes, for each residue, the relative orientation of the Cα frame of its nearest spatial neighbor. Because it encodes fold topology rather than chemistry, 3Di alignments detect remote structural similarity that sequence alignment misses.

mmCIF coordinates. The mmCIF block holds the 3D Cartesian coordinates of each backbone atom (N, Cα, C, O) in ångströms. mmCIF is the PDB's canonical archive format — a tagged-loop text representation of the atomic model.

Sequence. Sequence gives the chain of amino acids in standard one-letter code (A=alanine, C=cysteine, …, Y=tyrosine), read N→C. It is the only feature that is directly encoded by the gene; all structural features are derived from the folded form of this sequence.